Protein AF-A0A4D4M1B3-F1 (afdb_monomer_lite)

Structure (mmCIF, N/CA/C/O backbone):
data_AF-A0A4D4M1B3-F1
#
_entry.id   AF-A0A4D4M1B3-F1
#
loop_
_atom_site.group_PDB
_atom_site.id
_atom_site.type_symbol
_atom_site.label_atom_id
_atom_site.label_alt_id
_atom_site.label_comp_id
_atom_site.label_asym_id
_atom_site.label_entity_id
_atom_site.label_seq_id
_atom_site.pdbx_PDB_ins_code
_atom_site.Cartn_x
_atom_site.Cartn_y
_atom_site.Cartn_z
_atom_site.occupancy
_atom_site.B_iso_or_equiv
_atom_site.auth_seq_id
_atom_site.auth_comp_id
_atom_site.auth_asym_id
_atom_site.auth_atom_id
_atom_site.pdbx_PDB_model_num
ATOM 1 N N . MET A 1 1 ? -15.148 -4.914 -6.521 1.00 68.69 1 MET A N 1
ATOM 2 C CA . MET A 1 1 ? -13.997 -5.655 -5.966 1.00 68.69 1 MET A CA 1
ATOM 3 C C . MET A 1 1 ? -12.871 -5.559 -6.967 1.00 68.69 1 MET A C 1
ATOM 5 O O . MET A 1 1 ? -13.121 -5.835 -8.137 1.00 68.69 1 MET A O 1
ATOM 9 N N . SER A 1 2 ? -11.698 -5.122 -6.524 1.00 89.38 2 SER A N 1
ATOM 10 C CA . SER A 1 2 ? -10.506 -5.001 -7.365 1.00 89.38 2 SER A CA 1
ATOM 11 C C . SER A 1 2 ? -9.846 -6.370 -7.563 1.00 89.38 2 SER A C 1
ATOM 13 O O . SER A 1 2 ? -10.108 -7.312 -6.813 1.00 89.38 2 SER A O 1
ATOM 15 N N . ASP A 1 3 ? -8.981 -6.493 -8.570 1.00 92.75 3 ASP A N 1
ATOM 16 C CA . ASP A 1 3 ? -8.129 -7.666 -8.761 1.00 92.75 3 ASP A CA 1
ATOM 17 C C . ASP A 1 3 ? -6.645 -7.310 -8.560 1.00 92.75 3 ASP A C 1
ATOM 19 O O . ASP A 1 3 ? -6.262 -6.145 -8.470 1.00 92.75 3 ASP A O 1
ATOM 23 N N . LEU A 1 4 ? -5.776 -8.321 -8.467 1.00 92.31 4 LEU A N 1
ATOM 24 C CA . LEU A 1 4 ? -4.338 -8.080 -8.305 1.00 92.31 4 LEU A CA 1
ATOM 25 C C . LEU A 1 4 ? -3.723 -7.359 -9.520 1.00 92.31 4 LEU A C 1
ATOM 27 O O . LEU A 1 4 ? -2.729 -6.657 -9.364 1.00 92.31 4 LEU A O 1
ATOM 31 N N . ARG A 1 5 ? -4.274 -7.543 -10.730 1.00 94.62 5 ARG A N 1
ATOM 32 C CA . ARG A 1 5 ? -3.703 -6.972 -11.962 1.00 94.62 5 ARG A CA 1
ATOM 33 C C . ARG A 1 5 ? -3.824 -5.458 -11.970 1.00 94.62 5 ARG A C 1
ATOM 35 O O . ARG A 1 5 ? -2.885 -4.801 -12.403 1.00 94.62 5 ARG A O 1
ATOM 42 N N . HIS A 1 6 ? -4.924 -4.931 -11.440 1.00 94.56 6 HIS A N 1
ATOM 43 C CA . HIS A 1 6 ? -5.111 -3.504 -11.230 1.00 94.56 6 HIS A CA 1
ATOM 44 C C . HIS A 1 6 ? -3.930 -2.892 -10.458 1.00 94.56 6 HIS A C 1
ATOM 46 O O . HIS A 1 6 ? -3.259 -2.001 -10.971 1.00 94.56 6 HIS A O 1
ATOM 52 N N . TYR A 1 7 ? -3.578 -3.443 -9.293 1.00 93.81 7 TYR A N 1
ATOM 53 C CA . TYR A 1 7 ? -2.466 -2.922 -8.485 1.00 93.81 7 TYR A CA 1
ATOM 54 C C . TYR A 1 7 ? -1.084 -3.173 -9.089 1.00 93.81 7 TYR A C 1
ATOM 56 O O . TYR A 1 7 ? -0.165 -2.399 -8.855 1.00 93.81 7 TYR A O 1
ATOM 64 N N . LEU A 1 8 ? -0.919 -4.236 -9.880 1.00 93.56 8 LEU A N 1
ATOM 65 C CA . LEU A 1 8 ? 0.334 -4.492 -10.599 1.00 93.56 8 LEU A CA 1
ATOM 66 C C . LEU A 1 8 ? 0.565 -3.534 -11.775 1.00 93.56 8 LEU A C 1
ATOM 68 O O . LEU A 1 8 ? 1.688 -3.462 -12.263 1.00 93.56 8 LEU A O 1
ATOM 72 N N . SER A 1 9 ? -0.476 -2.840 -12.244 1.00 94.19 9 SER A N 1
ATOM 73 C CA . SER A 1 9 ? -0.350 -1.812 -13.284 1.00 94.19 9 SER A CA 1
ATOM 74 C C . SER A 1 9 ? -0.014 -0.417 -12.753 1.00 94.19 9 SER A C 1
ATOM 76 O O . SER A 1 9 ? 0.280 0.463 -13.557 1.00 94.19 9 SER A O 1
ATOM 78 N N . LEU A 1 10 ? -0.047 -0.218 -11.432 1.00 92.81 10 LEU A N 1
ATOM 79 C CA . LEU A 1 10 ? 0.335 1.044 -10.804 1.00 92.81 10 LEU A CA 1
ATOM 80 C C . LEU A 1 10 ? 1.854 1.234 -10.831 1.00 92.81 10 LEU A C 1
ATOM 82 O O . LEU A 1 10 ? 2.627 0.271 -10.810 1.00 92.81 10 LEU A O 1
ATOM 86 N N . SER A 1 11 ? 2.277 2.493 -10.846 1.00 90.88 11 SER A N 1
ATOM 87 C CA . SER A 1 11 ? 3.681 2.865 -10.701 1.00 90.88 11 SER A CA 1
ATOM 88 C C . SER A 1 11 ? 4.212 2.568 -9.293 1.00 90.88 11 SER A C 1
ATOM 90 O O . SER A 1 11 ? 3.462 2.392 -8.329 1.00 90.88 11 SER A O 1
ATOM 92 N N . ALA A 1 12 ? 5.540 2.519 -9.161 1.00 87.38 12 ALA A N 1
ATOM 93 C CA . ALA A 1 12 ? 6.197 2.328 -7.869 1.00 87.38 12 ALA A CA 1
ATOM 94 C C . ALA A 1 12 ? 5.891 3.475 -6.884 1.00 87.38 12 ALA A C 1
ATOM 96 O O . ALA A 1 12 ? 5.731 3.235 -5.691 1.00 87.38 12 ALA A O 1
ATOM 97 N N . GLU A 1 13 ? 5.752 4.701 -7.390 1.00 87.94 13 GLU A N 1
ATOM 98 C CA . GLU A 1 13 ? 5.373 5.874 -6.599 1.00 87.94 13 GLU A CA 1
ATOM 99 C C . GLU A 1 13 ? 3.932 5.769 -6.082 1.00 87.94 13 GLU A C 1
ATOM 101 O O . GLU A 1 13 ? 3.684 5.946 -4.895 1.00 87.94 13 GLU A O 1
ATOM 106 N N . GLU A 1 14 ? 2.977 5.375 -6.928 1.00 90.62 14 GLU A N 1
ATOM 107 C CA . GLU A 1 14 ? 1.596 5.143 -6.479 1.00 90.62 14 GLU A CA 1
ATOM 108 C C . GLU A 1 14 ? 1.521 4.023 -5.437 1.00 90.62 14 GLU A C 1
ATOM 110 O O . GLU A 1 14 ? 0.790 4.123 -4.453 1.00 90.62 14 GLU A O 1
ATOM 115 N N . LEU A 1 15 ? 2.305 2.956 -5.616 1.00 89.56 15 LEU A N 1
ATOM 116 C CA . LEU A 1 15 ? 2.350 1.846 -4.669 1.00 89.56 15 LEU A CA 1
ATOM 117 C C . LEU A 1 15 ? 3.040 2.196 -3.349 1.00 89.56 15 LEU A C 1
ATOM 119 O O . LEU A 1 15 ? 2.801 1.471 -2.383 1.00 89.56 15 LEU A O 1
ATOM 123 N N . SER A 1 16 ? 3.854 3.254 -3.274 1.00 87.44 16 SER A N 1
ATOM 124 C CA . SER A 1 16 ? 4.549 3.663 -2.044 1.00 87.44 16 SER A CA 1
ATOM 125 C C . SER A 1 16 ? 3.697 4.533 -1.109 1.00 87.44 16 SER A C 1
ATOM 127 O O . SER A 1 16 ? 4.087 4.734 0.042 1.00 87.44 16 SER A O 1
ATOM 129 N N . ALA A 1 17 ? 2.522 4.993 -1.562 1.00 88.12 17 ALA A N 1
ATOM 130 C CA . ALA A 1 17 ? 1.558 5.743 -0.751 1.00 88.12 17 ALA A CA 1
ATOM 131 C C . ALA A 1 17 ? 1.132 4.971 0.519 1.00 88.12 17 ALA A C 1
ATOM 133 O O . ALA A 1 17 ? 1.241 3.756 0.554 1.00 88.12 17 ALA A O 1
ATOM 134 N N . PRO A 1 18 ? 0.601 5.585 1.583 1.00 87.00 18 PRO A N 1
ATOM 135 C CA . PR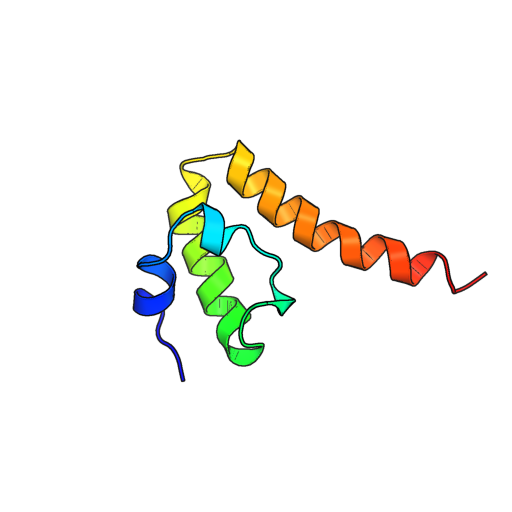O A 1 18 ? 0.166 4.841 2.777 1.00 87.00 18 PRO A CA 1
ATOM 136 C C . PRO A 1 18 ? -0.962 3.818 2.513 1.00 87.00 18 PRO A C 1
ATOM 138 O O . PRO A 1 18 ? -1.805 4.039 1.646 1.00 87.00 18 PRO A O 1
ATOM 141 N N . LEU A 1 19 ? -1.031 2.701 3.261 1.00 86.88 19 LEU A N 1
ATOM 142 C CA . LEU A 1 19 ? -2.037 1.638 3.023 1.00 86.88 19 LEU A CA 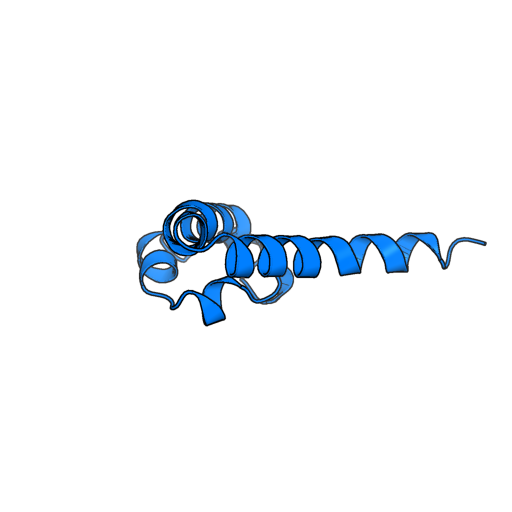1
ATOM 143 C C . LEU A 1 19 ? -3.492 2.113 3.175 1.00 86.88 19 LEU A C 1
ATOM 145 O O . LEU A 1 19 ? -4.364 1.598 2.480 1.00 86.88 19 LEU A O 1
ATOM 149 N N . TRP A 1 20 ? -3.754 3.101 4.033 1.00 84.62 20 TRP A N 1
ATOM 150 C CA . TRP A 1 20 ? -5.088 3.680 4.230 1.00 84.62 20 TRP A CA 1
ATOM 151 C C . TRP A 1 20 ? -5.594 4.484 3.024 1.00 84.62 20 TRP A C 1
ATOM 153 O O . TRP A 1 20 ? -6.791 4.745 2.923 1.00 84.62 20 TRP A O 1
ATOM 163 N N . THR A 1 21 ? -4.713 4.846 2.082 1.00 90.06 21 THR A N 1
ATOM 164 C CA . THR A 1 21 ? -5.120 5.467 0.808 1.00 90.06 21 THR A CA 1
ATOM 165 C C . THR A 1 21 ? -5.786 4.466 -0.141 1.00 90.06 21 THR A C 1
ATOM 167 O O . THR A 1 21 ? -6.441 4.861 -1.107 1.00 90.06 21 THR A O 1
ATOM 170 N N . PHE A 1 22 ? -5.654 3.167 0.141 1.00 90.38 22 PHE A N 1
ATOM 171 C CA . PHE A 1 22 ? -6.245 2.089 -0.638 1.00 90.38 22 PHE A CA 1
ATOM 172 C C . PHE A 1 22 ? -7.534 1.566 0.009 1.00 90.38 22 PHE A C 1
ATOM 174 O O . PHE A 1 22 ? -7.720 1.676 1.223 1.00 90.38 22 PHE A O 1
ATOM 181 N N . PRO A 1 23 ? -8.430 0.933 -0.772 1.00 92.50 23 PRO A N 1
ATOM 182 C CA . PRO A 1 23 ? -9.617 0.300 -0.217 1.00 92.50 23 PRO A CA 1
ATOM 183 C C . PRO A 1 23 ? -9.245 -0.736 0.862 1.00 92.50 23 PRO A C 1
ATOM 185 O O . PRO A 1 23 ? -8.410 -1.609 0.607 1.00 92.50 23 PRO A O 1
ATOM 188 N N . PRO A 1 24 ? -9.896 -0.726 2.041 1.00 88.25 24 PRO A N 1
ATOM 189 C CA . PRO A 1 24 ? -9.511 -1.581 3.169 1.00 88.25 24 PRO A CA 1
ATOM 190 C C . PRO A 1 24 ? -9.645 -3.082 2.865 1.00 88.25 24 PRO A C 1
ATOM 192 O O . PRO 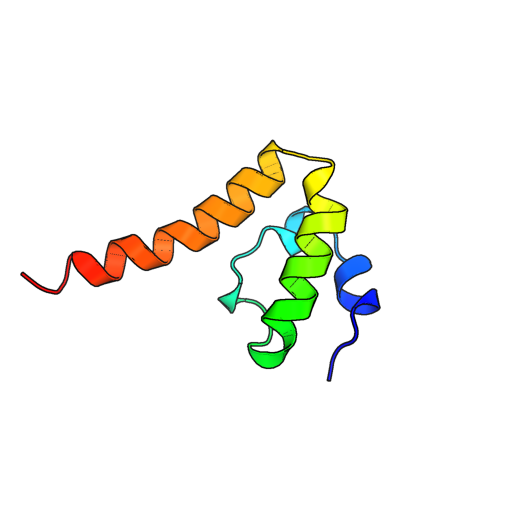A 1 24 ? -8.891 -3.900 3.387 1.00 88.25 24 PRO A O 1
ATOM 195 N N . LEU A 1 25 ? -10.570 -3.459 1.976 1.00 91.75 25 LEU A N 1
ATOM 196 C CA . LEU A 1 25 ? -10.747 -4.848 1.533 1.00 91.75 25 LEU A CA 1
ATOM 197 C C . LEU A 1 25 ? -9.622 -5.332 0.602 1.00 91.75 25 LEU A C 1
ATOM 199 O O . LEU A 1 25 ? -9.425 -6.538 0.450 1.00 91.75 25 LEU A O 1
ATOM 203 N N . ASP A 1 26 ? -8.864 -4.406 0.015 1.00 93.81 26 ASP A N 1
ATOM 204 C CA . ASP A 1 26 ? -7.857 -4.691 -1.002 1.00 93.81 26 ASP A CA 1
ATOM 205 C C . ASP A 1 26 ? -6.421 -4.655 -0.440 1.00 93.81 26 ASP A C 1
ATOM 207 O O . ASP A 1 26 ? -5.466 -4.925 -1.168 1.00 93.81 26 ASP A O 1
ATOM 211 N N . VAL A 1 27 ? -6.240 -4.423 0.870 1.00 90.25 27 VAL A N 1
ATOM 212 C CA . VAL A 1 27 ? -4.923 -4.339 1.542 1.00 90.25 27 VAL A CA 1
ATOM 213 C C . VAL A 1 27 ? -4.019 -5.529 1.206 1.00 90.25 27 VAL A C 1
ATOM 215 O O . VAL A 1 27 ? -2.843 -5.363 0.881 1.00 90.25 27 VAL A O 1
ATOM 218 N N . SER A 1 28 ? -4.568 -6.748 1.215 1.00 90.25 28 SER A N 1
ATOM 219 C CA . SER A 1 28 ? -3.798 -7.958 0.894 1.00 90.25 28 SER A CA 1
ATOM 220 C C . SER A 1 28 ? -3.318 -8.008 -0.566 1.00 90.25 28 SER A C 1
ATOM 222 O O . SER A 1 28 ? -2.273 -8.598 -0.856 1.00 90.25 28 SER A O 1
ATOM 224 N N . LEU A 1 29 ? -4.054 -7.385 -1.492 1.00 94.31 29 LEU A N 1
ATOM 225 C CA . LEU A 1 29 ? -3.676 -7.265 -2.900 1.00 94.31 29 LEU A CA 1
ATOM 226 C C . LEU A 1 29 ? -2.587 -6.202 -3.072 1.00 94.31 29 LEU A C 1
ATOM 228 O O . LEU A 1 29 ? -1.583 -6.474 -3.732 1.00 94.31 29 LEU A O 1
ATOM 232 N N . VAL A 1 30 ? -2.740 -5.049 -2.415 1.00 92.25 30 VAL A N 1
ATOM 233 C CA . VAL A 1 30 ? -1.764 -3.947 -2.428 1.00 92.25 30 VAL A CA 1
ATOM 234 C C . VAL A 1 30 ? -0.416 -4.407 -1.873 1.00 92.25 30 VAL A C 1
ATOM 236 O O . VAL A 1 30 ? 0.610 -4.231 -2.527 1.00 92.25 30 VAL A O 1
ATOM 239 N N . GLN A 1 31 ? -0.395 -5.104 -0.732 1.00 89.56 31 GLN A N 1
ATOM 240 C CA . GLN A 1 31 ? 0.846 -5.644 -0.160 1.00 89.56 31 GLN A CA 1
ATOM 241 C C . GLN A 1 31 ? 1.547 -6.643 -1.097 1.00 89.56 31 GLN A C 1
ATOM 243 O O . GLN A 1 31 ? 2.777 -6.663 -1.197 1.00 89.56 31 GLN A O 1
ATOM 248 N N . ARG A 1 32 ? 0.783 -7.471 -1.825 1.00 92.31 32 ARG A N 1
ATOM 249 C CA . ARG A 1 32 ? 1.352 -8.378 -2.837 1.00 92.31 32 ARG A CA 1
ATOM 250 C C . ARG A 1 32 ? 1.918 -7.619 -4.035 1.00 92.31 32 ARG A C 1
ATOM 252 O O . ARG A 1 32 ? 2.954 -8.037 -4.551 1.00 92.31 32 ARG A O 1
ATOM 259 N N . ALA A 1 33 ? 1.263 -6.546 -4.476 1.00 91.81 33 ALA A N 1
ATOM 260 C CA . ALA A 1 33 ? 1.763 -5.692 -5.548 1.00 91.81 33 ALA A CA 1
ATOM 261 C C . ALA A 1 33 ? 3.057 -4.979 -5.127 1.00 91.81 33 ALA A C 1
ATOM 263 O O . ALA A 1 33 ? 4.051 -5.090 -5.841 1.00 91.81 33 ALA A O 1
ATOM 264 N N . ARG A 1 34 ? 3.112 -4.397 -3.919 1.00 91.12 34 ARG A N 1
ATOM 265 C CA . ARG A 1 34 ? 4.337 -3.808 -3.344 1.00 91.12 34 ARG A CA 1
ATOM 266 C C . ARG A 1 34 ? 5.502 -4.776 -3.341 1.00 91.12 34 ARG A C 1
ATOM 268 O O . ARG A 1 34 ? 6.558 -4.465 -3.871 1.00 91.12 34 ARG A O 1
ATOM 275 N N . ARG A 1 35 ? 5.303 -5.991 -2.826 1.00 87.81 35 ARG A N 1
ATOM 276 C CA . ARG A 1 35 ? 6.367 -7.006 -2.790 1.00 87.81 35 ARG A CA 1
ATOM 277 C C . ARG A 1 35 ? 6.865 -7.401 -4.183 1.00 87.81 35 ARG A C 1
ATOM 279 O O . ARG A 1 35 ? 7.967 -7.911 -4.309 1.00 87.81 35 ARG A O 1
ATOM 286 N N . ARG A 1 36 ? 6.065 -7.233 -5.235 1.00 89.31 36 ARG A N 1
ATOM 287 C CA . ARG A 1 36 ? 6.481 -7.565 -6.606 1.00 89.31 36 ARG A CA 1
ATOM 288 C C . ARG A 1 36 ? 7.125 -6.389 -7.328 1.00 89.31 36 ARG A C 1
ATOM 290 O O . ARG A 1 36 ? 8.081 -6.609 -8.058 1.00 89.31 36 ARG A O 1
ATOM 297 N N . VAL A 1 37 ? 6.599 -5.184 -7.130 1.00 85.94 37 VAL A N 1
ATOM 298 C CA . VAL A 1 37 ? 7.017 -3.975 -7.851 1.00 85.94 37 VAL A CA 1
ATOM 299 C C . VAL A 1 37 ? 8.130 -3.242 -7.103 1.00 85.94 37 VAL A C 1
ATOM 301 O O . VAL A 1 37 ? 9.140 -2.896 -7.702 1.00 85.94 37 VAL A O 1
ATOM 304 N N . LEU A 1 38 ? 7.992 -3.074 -5.787 1.00 81.69 38 LEU A N 1
ATOM 305 C CA . LEU A 1 38 ? 8.943 -2.337 -4.951 1.00 81.69 38 LEU A CA 1
ATOM 306 C C . LEU A 1 38 ? 10.113 -3.194 -4.461 1.00 81.69 38 LEU A C 1
ATOM 308 O O . LEU A 1 38 ? 11.147 -2.643 -4.136 1.00 81.69 38 LEU A O 1
ATOM 312 N N . ASN A 1 39 ? 10.035 -4.532 -4.447 1.00 74.88 39 ASN A N 1
ATOM 313 C CA . ASN A 1 39 ? 11.215 -5.346 -4.088 1.00 74.88 39 ASN A CA 1
ATOM 314 C C . ASN A 1 39 ? 12.395 -5.166 -5.062 1.00 74.88 39 ASN A C 1
ATOM 316 O O . ASN A 1 39 ? 13.513 -5.552 -4.730 1.00 74.88 39 ASN A O 1
ATOM 320 N N . ALA A 1 40 ? 12.147 -4.634 -6.261 1.00 70.38 40 ALA A N 1
ATOM 321 C CA . ALA A 1 40 ? 13.198 -4.258 -7.199 1.00 70.38 40 ALA A CA 1
ATOM 322 C C . ALA A 1 40 ? 13.892 -2.933 -6.817 1.00 70.38 40 ALA A C 1
ATOM 324 O O . ALA A 1 40 ? 14.984 -2.674 -7.313 1.00 70.38 40 ALA A O 1
ATOM 325 N N . ASP A 1 41 ? 13.284 -2.133 -5.933 1.00 72.00 41 ASP A N 1
ATOM 326 C CA . ASP A 1 41 ? 13.766 -0.834 -5.459 1.00 72.00 41 ASP A CA 1
ATOM 327 C C . ASP A 1 41 ? 13.711 -0.759 -3.911 1.00 72.00 41 ASP A C 1
ATOM 329 O O . ASP A 1 41 ? 12.681 -0.421 -3.312 1.00 72.00 41 ASP A O 1
ATOM 333 N N . PRO A 1 42 ? 14.822 -1.096 -3.232 1.00 69.81 42 PRO A N 1
ATOM 334 C CA . PRO A 1 42 ? 14.889 -1.141 -1.773 1.00 69.81 42 PRO A CA 1
ATOM 335 C C . PRO A 1 42 ? 14.614 0.202 -1.082 1.00 69.81 42 PRO A C 1
ATOM 337 O O . PRO A 1 42 ? 14.152 0.201 0.063 1.00 69.81 42 PRO A O 1
ATOM 340 N N . GLU A 1 43 ? 14.892 1.333 -1.741 1.00 76.44 43 GLU A N 1
ATOM 341 C CA . GLU A 1 43 ? 14.660 2.669 -1.180 1.00 76.44 43 GLU A CA 1
ATOM 342 C C . GLU A 1 43 ? 13.160 2.972 -1.136 1.00 76.44 43 GLU A C 1
ATOM 344 O O . GLU A 1 43 ? 12.628 3.331 -0.082 1.00 76.44 43 GLU A O 1
ATOM 349 N N . LEU A 1 44 ? 12.447 2.714 -2.237 1.00 70.81 44 LEU A N 1
ATOM 350 C CA . LEU A 1 44 ? 10.991 2.875 -2.301 1.00 70.81 44 LEU A CA 1
ATOM 351 C C . 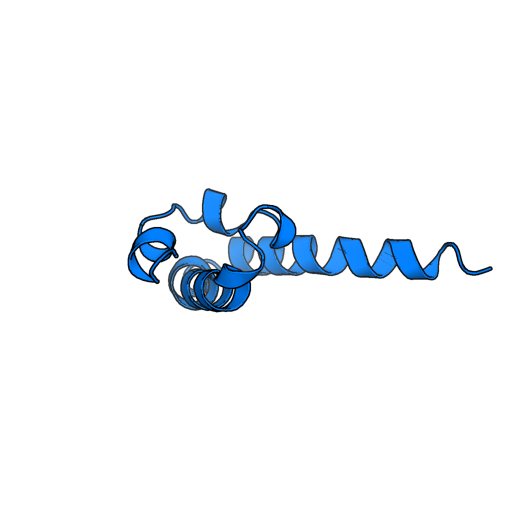LEU A 1 44 ? 10.248 1.876 -1.407 1.00 70.81 44 LEU A C 1
ATOM 353 O O . LEU A 1 44 ? 9.240 2.227 -0.790 1.00 70.81 44 LEU A O 1
ATOM 357 N N . TYR A 1 45 ? 10.748 0.643 -1.291 1.00 74.19 45 TYR A N 1
ATOM 358 C CA . TYR A 1 45 ? 10.182 -0.342 -0.368 1.00 74.19 45 TYR A CA 1
ATOM 359 C C . TYR A 1 45 ? 10.334 0.092 1.095 1.00 74.19 45 TYR A C 1
ATOM 361 O O . TYR A 1 45 ? 9.391 -0.025 1.878 1.00 74.19 45 TYR A O 1
ATOM 369 N N . SER A 1 46 ? 11.494 0.648 1.457 1.00 72.75 46 SER A N 1
ATOM 370 C CA . SER A 1 46 ? 11.734 1.186 2.800 1.00 72.75 46 SER A CA 1
ATOM 371 C C . SER A 1 46 ? 10.845 2.397 3.086 1.00 72.75 46 SER A C 1
ATOM 373 O O . SER A 1 46 ? 10.269 2.478 4.165 1.00 72.75 46 SER A O 1
ATOM 375 N N . HIS A 1 47 ? 10.659 3.294 2.113 1.00 73.44 47 HIS A N 1
ATOM 376 C CA . HIS A 1 47 ? 9.753 4.438 2.247 1.00 73.44 47 HIS A CA 1
ATOM 377 C C . HIS A 1 47 ? 8.297 4.002 2.474 1.00 73.44 47 HIS A C 1
ATOM 379 O O . HIS A 1 47 ? 7.624 4.535 3.352 1.00 73.44 47 HIS A O 1
ATOM 385 N N . ALA A 1 48 ? 7.823 2.989 1.740 1.00 70.06 48 ALA A N 1
ATOM 386 C CA . ALA A 1 48 ? 6.481 2.436 1.926 1.00 70.06 48 ALA A CA 1
ATOM 387 C C . ALA A 1 48 ? 6.287 1.830 3.330 1.00 70.06 48 ALA A C 1
ATOM 389 O O . ALA A 1 48 ? 5.240 2.020 3.940 1.00 70.06 48 ALA A O 1
ATOM 390 N N . LEU A 1 49 ? 7.302 1.138 3.862 1.00 70.88 49 LEU A N 1
ATOM 391 C CA . LEU A 1 49 ? 7.279 0.587 5.223 1.00 70.88 49 LEU A CA 1
ATOM 392 C C . LEU A 1 49 ? 7.367 1.670 6.309 1.00 70.88 49 LEU A C 1
ATOM 394 O O . LEU A 1 49 ? 6.748 1.534 7.360 1.00 70.88 49 LEU A O 1
ATOM 398 N N . LEU A 1 50 ? 8.127 2.743 6.077 1.00 65.88 50 LEU A N 1
ATOM 399 C CA . LEU A 1 50 ? 8.227 3.875 7.005 1.00 65.88 50 LEU A CA 1
ATOM 400 C C . LEU A 1 50 ? 6.922 4.675 7.055 1.00 65.88 50 LEU A C 1
ATOM 402 O O . LEU A 1 50 ? 6.465 5.010 8.143 1.00 65.88 50 LEU A O 1
ATOM 406 N N . ALA A 1 51 ? 6.275 4.891 5.907 1.00 66.62 51 ALA A N 1
ATOM 407 C CA . ALA A 1 51 ? 4.942 5.489 5.838 1.00 66.62 51 ALA A CA 1
ATOM 408 C C . ALA A 1 51 ? 3.876 4.646 6.568 1.00 66.62 51 ALA A C 1
ATOM 410 O O . ALA A 1 51 ? 2.902 5.191 7.074 1.00 66.62 51 ALA A O 1
ATOM 411 N N . GLU A 1 52 ? 4.059 3.322 6.646 1.00 67.38 52 GLU A N 1
ATOM 412 C CA . GLU A 1 52 ? 3.222 2.427 7.461 1.00 67.38 52 GLU A CA 1
ATOM 413 C C . GLU A 1 52 ? 3.555 2.496 8.966 1.00 67.38 52 GLU A C 1
ATOM 415 O O . GLU A 1 52 ? 2.689 2.236 9.801 1.00 67.38 52 GLU A O 1
ATOM 420 N N . ALA A 1 53 ? 4.800 2.812 9.333 1.00 60.88 53 ALA A N 1
ATOM 421 C CA . ALA A 1 53 ? 5.243 2.870 10.726 1.00 60.88 53 ALA A CA 1
ATOM 422 C C . ALA A 1 53 ? 4.843 4.176 11.436 1.00 60.88 53 ALA A C 1
ATOM 424 O O . ALA A 1 53 ? 4.634 4.156 12.651 1.00 60.88 53 ALA A O 1
ATOM 425 N N . ASP A 1 54 ? 4.703 5.276 10.692 1.00 57.72 54 ASP 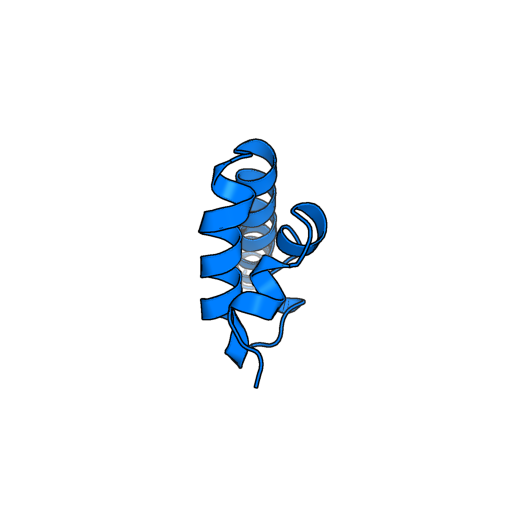A N 1
ATOM 426 C CA . ASP A 1 54 ? 4.436 6.615 11.237 1.00 57.72 54 ASP A CA 1
ATOM 427 C C . ASP A 1 54 ? 3.059 6.721 11.933 1.00 57.72 54 ASP A C 1
ATOM 429 O O . ASP A 1 54 ? 2.908 7.458 12.903 1.00 57.72 54 ASP A O 1
ATOM 433 N N . GLU A 1 55 ? 2.079 5.889 11.556 1.00 53.97 55 GLU A N 1
ATOM 434 C CA . GLU A 1 55 ? 0.767 5.821 12.229 1.00 53.97 55 GLU A CA 1
ATOM 435 C C . GLU A 1 55 ? 0.793 5.105 13.593 1.00 53.97 55 GLU A C 1
ATOM 437 O O . GLU A 1 55 ? -0.067 5.356 14.434 1.00 53.97 55 GLU A O 1
ATOM 442 N N . ARG A 1 56 ? 1.775 4.231 13.868 1.00 51.03 56 ARG A N 1
ATOM 443 C CA . ARG A 1 56 ? 1.836 3.503 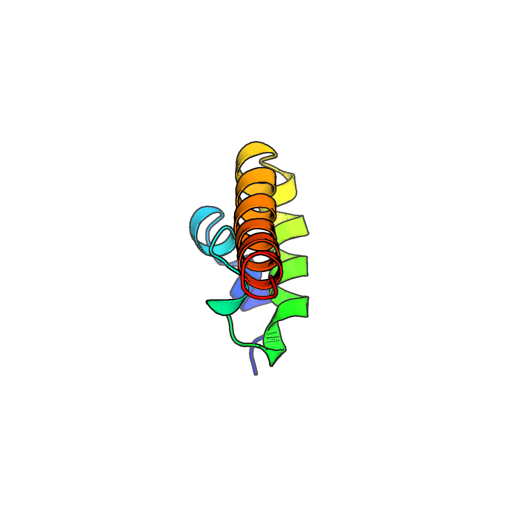15.158 1.00 51.03 56 ARG A CA 1
ATOM 444 C C . ARG A 1 56 ? 2.509 4.304 16.271 1.00 51.03 56 ARG A C 1
ATOM 446 O O . ARG A 1 56 ? 2.406 3.923 17.434 1.00 51.03 56 ARG A O 1
ATOM 453 N N . VAL A 1 57 ? 3.220 5.378 15.929 1.00 50.31 57 VAL A N 1
ATOM 454 C CA . VAL A 1 57 ? 3.943 6.215 16.899 1.00 50.31 57 VAL A CA 1
ATOM 455 C C . VAL A 1 57 ? 3.025 7.280 17.504 1.00 50.31 57 VAL A C 1
ATOM 457 O O . VAL A 1 57 ? 3.189 7.626 18.672 1.00 50.31 57 VAL A O 1
ATOM 460 N N . THR A 1 58 ? 2.015 7.751 16.768 1.00 46.53 58 THR A N 1
ATOM 461 C CA . THR A 1 58 ? 1.092 8.786 17.261 1.00 46.53 58 THR A CA 1
ATOM 462 C C . THR A 1 58 ? 0.075 8.249 18.276 1.00 46.53 58 THR A C 1
ATOM 464 O O . THR A 1 58 ? -0.275 8.967 19.205 1.00 46.53 58 THR A O 1
ATOM 467 N N . GLU A 1 59 ? -0.335 6.977 18.191 1.00 48.94 59 GLU A N 1
ATOM 468 C CA . GLU A 1 59 ? -1.288 6.380 19.151 1.00 48.94 59 GLU A CA 1
ATOM 469 C C . GLU A 1 59 ? -0.715 6.180 20.567 1.00 48.94 59 GLU A C 1
ATOM 471 O O . GLU A 1 59 ? -1.470 6.154 21.535 1.00 48.94 59 GLU A O 1
ATOM 476 N N . LEU A 1 60 ? 0.608 6.051 20.721 1.00 46.75 60 LEU A N 1
ATOM 477 C CA . LEU A 1 60 ? 1.242 5.843 22.033 1.00 46.75 60 LEU A CA 1
ATOM 478 C C . LEU A 1 60 ? 1.520 7.148 22.794 1.00 46.75 60 LEU A C 1
ATOM 480 O O . LEU A 1 60 ? 1.756 7.105 23.999 1.00 46.75 60 LEU A O 1
ATOM 484 N N . ALA A 1 61 ? 1.501 8.297 22.113 1.00 51.72 61 ALA A N 1
ATOM 485 C CA . ALA A 1 61 ? 1.813 9.592 22.717 1.00 51.72 61 ALA A CA 1
ATOM 486 C C . ALA A 1 61 ? 0.598 10.280 23.371 1.00 51.72 61 ALA A C 1
ATOM 488 O O . ALA A 1 61 ? 0.778 11.245 24.106 1.00 51.72 61 ALA A O 1
ATOM 489 N N . GLU A 1 62 ? -0.624 9.794 23.130 1.00 49.62 62 GLU A N 1
ATOM 490 C CA . GLU A 1 62 ? -1.864 10.375 23.678 1.00 49.62 62 GLU A CA 1
ATOM 491 C C . GLU A 1 62 ? -2.420 9.608 24.895 1.00 49.62 62 GLU A C 1
ATOM 493 O O . GLU A 1 62 ? -3.498 9.927 25.396 1.00 49.62 62 GLU A O 1
ATOM 498 N N . THR A 1 63 ? -1.694 8.598 25.393 1.00 50.88 63 THR A N 1
ATOM 499 C CA . THR A 1 63 ? -2.095 7.784 26.560 1.00 50.88 63 THR A CA 1
ATOM 500 C C . THR A 1 63 ? -1.360 8.107 27.868 1.00 50.88 63 THR A C 1
ATOM 502 O O . THR A 1 63 ? -1.475 7.329 28.815 1.00 50.88 63 THR A O 1
ATOM 505 N N . GLU A 1 64 ? -0.644 9.234 27.953 1.00 47.56 64 GLU A N 1
ATOM 506 C CA . GLU A 1 64 ? -0.051 9.740 29.210 1.00 47.56 64 GLU A CA 1
ATOM 507 C C . GLU A 1 64 ? -0.711 11.034 29.706 1.00 47.56 64 GLU A C 1
ATOM 509 O O . GLU A 1 64 ? -0.843 11.992 28.912 1.00 47.56 64 GLU A O 1
#

Secondary structure (DSSP, 8-state):
---HHHHHTS-HHHHHS-GGGS-GGGHHHHHHHHHHHGGG-HHHHHHHHHHHHHHHHHTTSS--

Foldseek 3Di:
DDDLVVLLPDALVVLLAELVVDDPVCSVSSVVSCCVHCVVPVVSNVSSVVSPVVVVVVVVVPPD

Sequence (64 aa):
MSDLRHYLSLSAEELSAPLWTFPPLDVSLVQRARRRVLNADPELYSHALLAEADERVTELAETE

Radius of gyration: 13.08 Å; chains: 1; bounding box: 29×19×42 Å

pLDDT: mean 78.47, std 15.59, range [46.53, 94.62]

Organism: Streptomyces avermitilis (NCBI:txid33903)